Protein AF-Q74JR6-F1 (afdb_monomer_lite)

pLDDT: mean 76.27, std 13.6, range [39.03, 93.06]

InterPro domains:
  IPR004291 Transposase IS66, central domain [PF03050] (6-62)
  IPR052344 Transposase-related protein [PTHR33678] (6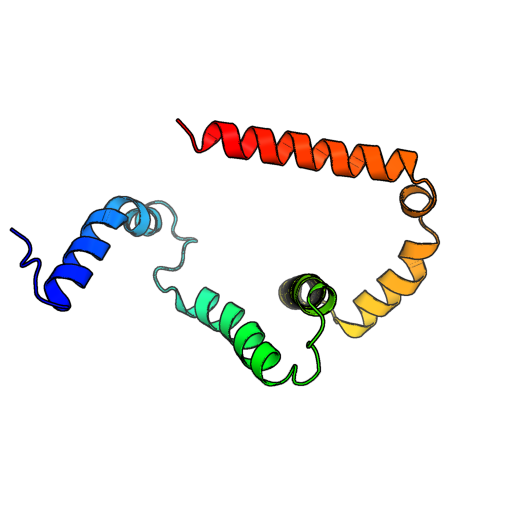-94)

Radius of gyration: 21.05 Å; chains: 1; bounding box: 45×36×56 Å

Sequence (124 aa):
MILSGFKLGKAIAYALNHEKTFKNVLLDGKLVFSNNQAERAIKTLLLERKNWLFSQIFEGAQTSPIILSLIETIQRNNLDPEKYIEYLLDKLPNEEILTDKERMSAYYHGQKKFMNHVKQKRSK

Organism: Lactobacillus johnsonii (strain CNCM I-12250 / La1 / NCC 533) (NCBI:txid257314)

Secondary structure (DSSP, 8-state):
---TTSHHHHHHHHHHHTHHHHHGGGT-TTS-S-THHHHHHHHHHHHHHHH-TT--SHHHHHHHHHHHHHHHHHHHTT--HHHHHHHHHHHGGG-HHHH-HHHHHHHHHHHHHHHHHHHHHT--

Foldseek 3Di:
DQPPPDPVSVVVVVCVVCVVVLCVCVVDVVDDSDCVVVCVLVVVVVVVVVVPPPCPDPVSVVVVVVLSVVQVVCVVVVHDSVVVVVVCVVVVVVDPCNVDPVSVVVVVVVVVVVVVVVVVVVVD

Structure (mmCIF, N/CA/C/O backbone):
data_AF-Q74JR6-F1
#
_entry.id   AF-Q74JR6-F1
#
loop_
_atom_site.group_PDB
_atom_site.id
_atom_site.type_symbol
_atom_site.label_atom_id
_atom_site.label_alt_id
_atom_site.label_comp_id
_atom_site.label_asym_id
_atom_site.label_entity_id
_atom_site.label_seq_id
_atom_site.pdbx_PDB_ins_code
_atom_site.Cartn_x
_atom_site.Cartn_y
_atom_site.Cartn_z
_atom_site.occupancy
_atom_site.B_iso_or_equiv
_atom_site.auth_seq_id
_atom_site.auth_comp_id
_atom_site.auth_asym_id
_atom_site.auth_atom_id
_atom_site.pdbx_PDB_model_num
ATOM 1 N N . MET A 1 1 ? -21.175 12.268 27.136 1.00 51.69 1 MET A N 1
ATOM 2 C CA . MET A 1 1 ? -20.110 12.163 28.155 1.00 51.69 1 MET A CA 1
ATOM 3 C C . MET A 1 1 ? -19.306 10.905 27.866 1.00 51.69 1 MET A C 1
ATOM 5 O O . MET A 1 1 ? -19.816 9.814 28.067 1.00 51.69 1 MET A O 1
ATOM 9 N N . ILE A 1 2 ? -18.110 11.037 27.294 1.00 60.19 2 ILE A N 1
ATOM 10 C CA . ILE A 1 2 ? -17.218 9.894 27.053 1.00 60.19 2 ILE A CA 1
ATOM 11 C C . ILE A 1 2 ? -16.222 9.873 28.211 1.00 60.19 2 ILE A C 1
ATOM 13 O O . ILE A 1 2 ? -15.598 10.897 28.484 1.00 60.19 2 ILE A O 1
ATOM 17 N N . LEU A 1 3 ? -16.095 8.749 28.922 1.00 70.88 3 LEU A N 1
ATOM 18 C CA . LEU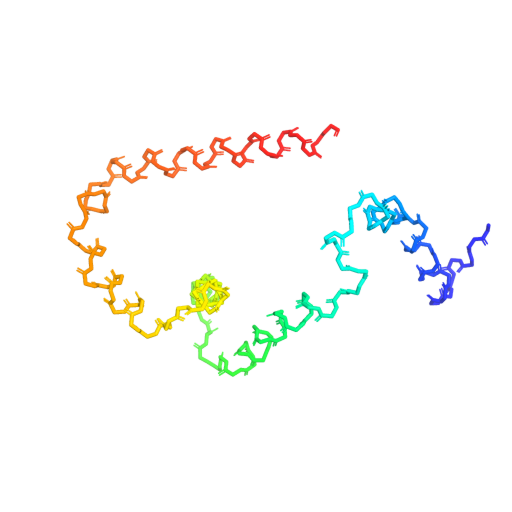 A 1 3 ? -15.136 8.629 30.024 1.00 70.88 3 LEU A CA 1
ATOM 19 C C . LEU A 1 3 ? -13.697 8.731 29.485 1.00 70.88 3 LEU A C 1
ATOM 21 O O . LEU A 1 3 ? -13.124 7.752 29.011 1.00 70.88 3 LEU A O 1
ATOM 25 N N . SER A 1 4 ? -13.121 9.931 29.587 1.00 65.50 4 SER A N 1
ATOM 26 C CA . SER A 1 4 ? -11.810 10.333 29.046 1.00 65.50 4 SER A CA 1
ATOM 27 C C . SER A 1 4 ? -10.620 9.484 29.546 1.00 65.50 4 SER A C 1
ATOM 29 O O . SER A 1 4 ? -9.583 9.402 28.888 1.00 65.50 4 SER A O 1
ATOM 31 N N . GLY A 1 5 ? -10.772 8.780 30.674 1.00 74.50 5 GLY A N 1
ATOM 32 C CA . GLY A 1 5 ? -9.705 7.973 31.282 1.00 74.50 5 GLY A CA 1
ATOM 33 C C . GLY A 1 5 ? -9.586 6.524 30.788 1.00 74.50 5 GLY A C 1
ATOM 34 O O . GLY A 1 5 ? -8.524 5.923 30.931 1.00 74.50 5 GLY A O 1
ATOM 35 N N . PHE A 1 6 ? -10.631 5.942 30.191 1.00 84.25 6 PHE A N 1
ATOM 36 C CA . PHE A 1 6 ? -10.660 4.505 29.880 1.00 84.25 6 PHE A CA 1
ATOM 37 C C . PHE A 1 6 ? -10.361 4.217 28.402 1.00 84.25 6 PHE A C 1
ATOM 39 O O . PHE A 1 6 ? -10.784 4.956 27.512 1.00 84.25 6 PHE A O 1
ATOM 46 N N . LYS A 1 7 ? -9.676 3.093 28.119 1.00 89.38 7 LYS A N 1
ATOM 47 C CA . LYS A 1 7 ? -9.388 2.630 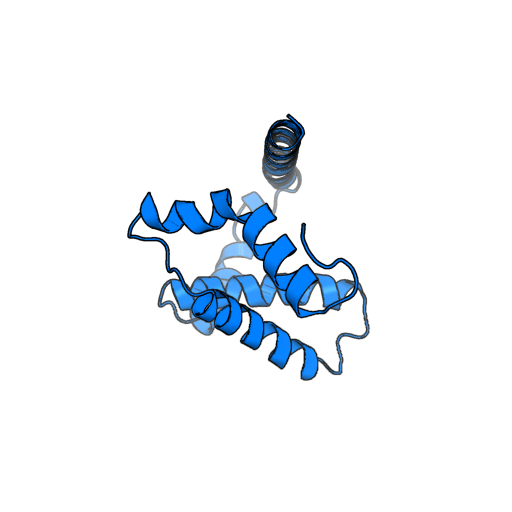26.740 1.00 89.38 7 LYS A CA 1
ATOM 48 C C . LYS A 1 7 ? -10.662 2.531 25.890 1.00 89.38 7 LYS A C 1
ATOM 50 O O . LYS A 1 7 ? -10.653 2.924 24.728 1.00 89.38 7 LYS A O 1
ATOM 55 N N . LEU A 1 8 ? -11.762 2.080 26.498 1.00 90.00 8 LEU A N 1
ATOM 56 C CA . LEU A 1 8 ? -13.077 2.018 25.862 1.00 90.00 8 LEU A CA 1
ATOM 57 C C . LEU A 1 8 ? -13.602 3.411 25.485 1.00 90.00 8 LEU A C 1
ATOM 59 O O . LEU A 1 8 ? -14.077 3.606 24.373 1.00 90.00 8 LEU A O 1
ATOM 63 N N . GLY A 1 9 ? -13.453 4.397 26.375 1.00 90.25 9 GLY A N 1
ATOM 64 C CA . GLY A 1 9 ? -13.832 5.781 26.091 1.00 90.25 9 GLY A CA 1
ATOM 65 C C . GLY A 1 9 ? -13.062 6.349 24.898 1.00 90.25 9 GLY A C 1
ATOM 66 O O . GLY A 1 9 ? -13.663 6.935 24.003 1.00 90.25 9 GLY A O 1
ATOM 67 N N . LYS A 1 10 ? -11.751 6.092 24.814 1.00 89.81 10 LYS A N 1
ATOM 68 C CA . LYS A 1 10 ? -10.942 6.490 23.648 1.00 89.81 10 LYS A CA 1
ATOM 69 C C . LYS A 1 10 ? -11.410 5.827 22.350 1.00 89.81 10 LYS A C 1
ATOM 71 O O . LYS A 1 10 ? -11.499 6.511 21.335 1.00 89.81 10 LYS A O 1
ATOM 76 N N . ALA A 1 11 ? -11.739 4.535 22.379 1.00 89.69 11 ALA A N 1
ATOM 77 C CA . ALA A 1 11 ? -12.251 3.823 21.207 1.00 89.69 11 ALA A CA 1
ATOM 78 C C . ALA A 1 11 ? -13.609 4.379 20.737 1.00 89.69 11 ALA A C 1
ATOM 80 O O . ALA A 1 11 ? -13.800 4.615 19.546 1.00 89.69 11 ALA A O 1
ATOM 81 N N . ILE A 1 12 ? -14.521 4.663 21.674 1.00 90.69 12 ILE A N 1
ATOM 82 C CA . ILE A 1 12 ? -15.826 5.270 21.375 1.00 90.69 12 ILE A CA 1
ATOM 83 C C . ILE A 1 12 ? -15.649 6.682 20.802 1.00 90.69 12 ILE A C 1
ATOM 85 O O . ILE A 1 12 ? -16.248 7.006 19.780 1.00 90.69 12 ILE A O 1
ATOM 89 N N . ALA A 1 13 ? -14.792 7.511 21.407 1.00 91.69 13 ALA A N 1
ATOM 90 C CA . ALA A 1 13 ? -14.486 8.845 20.890 1.00 91.69 13 ALA A CA 1
ATOM 91 C C . ALA A 1 13 ? -13.896 8.790 19.475 1.00 91.69 13 ALA A C 1
ATOM 93 O O . ALA A 1 13 ? -14.294 9.567 18.611 1.00 91.69 13 ALA A O 1
ATOM 94 N N . TYR A 1 14 ? -12.983 7.851 19.217 1.00 90.19 14 TYR A N 1
ATOM 95 C CA . TYR A 1 14 ? -12.414 7.640 17.890 1.00 90.19 14 TYR A CA 1
ATOM 96 C C . TYR A 1 14 ? -13.491 7.290 16.854 1.00 90.19 14 TYR A C 1
ATOM 98 O O . TYR A 1 14 ? -13.535 7.920 15.795 1.00 90.19 14 TYR A O 1
ATOM 106 N N . ALA A 1 15 ? -14.379 6.342 17.178 1.00 90.00 15 ALA A N 1
ATOM 107 C CA . ALA A 1 15 ? -15.463 5.920 16.296 1.00 90.00 15 ALA A CA 1
ATOM 108 C C . ALA A 1 15 ? -16.433 7.068 15.977 1.00 90.00 15 ALA A C 1
ATOM 110 O O . ALA A 1 15 ? -16.767 7.278 14.813 1.00 90.00 15 ALA A O 1
ATOM 111 N N . LEU A 1 16 ? -16.822 7.850 16.990 1.00 91.62 16 LEU A N 1
ATOM 112 C CA . LEU A 1 16 ? -17.705 9.009 16.822 1.00 91.62 16 LEU A CA 1
ATOM 113 C C . LEU A 1 16 ? -17.057 10.107 15.968 1.00 91.62 16 LEU A C 1
ATOM 115 O O . LEU A 1 16 ? -17.693 10.647 15.068 1.00 91.62 16 LEU A O 1
ATOM 119 N N . ASN A 1 17 ? -15.769 10.390 16.178 1.00 93.06 17 ASN A N 1
ATOM 120 C CA . ASN A 1 17 ? -15.047 11.394 15.390 1.00 93.06 17 ASN A CA 1
ATOM 121 C C . ASN A 1 17 ? -14.938 11.025 13.899 1.00 93.06 17 ASN A C 1
ATOM 123 O O . ASN A 1 17 ? -14.838 11.913 13.055 1.00 93.06 17 ASN A O 1
ATOM 127 N N . HIS A 1 18 ? -14.964 9.731 13.568 1.00 89.69 18 HIS A N 1
ATOM 128 C CA . HIS A 1 18 ? -14.836 9.222 12.196 1.00 89.69 18 HIS A CA 1
ATOM 129 C C . HIS A 1 18 ? -16.165 8.721 11.614 1.00 89.69 18 HIS A C 1
ATOM 131 O O . HIS A 1 18 ? -16.179 8.148 10.525 1.00 89.69 18 HIS A O 1
ATOM 137 N N . GLU A 1 19 ? -17.289 8.967 12.293 1.00 89.94 19 GLU A N 1
ATOM 138 C CA . GLU A 1 19 ? -18.615 8.475 11.905 1.00 89.94 19 GLU A CA 1
ATOM 139 C C . GLU A 1 19 ? -18.963 8.821 10.450 1.00 89.94 19 GLU A C 1
ATOM 141 O O . GLU A 1 19 ? -19.416 7.960 9.697 1.00 89.94 19 GLU A O 1
ATOM 146 N N . LYS A 1 20 ? -18.701 10.066 10.027 1.00 89.25 20 LYS A N 1
ATOM 147 C CA . LYS A 1 20 ? -18.941 10.511 8.644 1.00 89.25 20 LYS A CA 1
ATOM 148 C C . LYS A 1 20 ? -18.172 9.660 7.631 1.00 89.25 20 LYS A C 1
ATOM 150 O O . LYS A 1 20 ? -18.736 9.266 6.619 1.00 89.25 20 LYS A O 1
ATOM 155 N N . THR A 1 21 ? -16.915 9.339 7.925 1.00 85.81 21 THR A N 1
ATOM 156 C CA . THR A 1 21 ? -16.066 8.515 7.058 1.00 85.81 21 THR A CA 1
ATOM 157 C C . THR A 1 21 ? -16.572 7.079 6.988 1.00 85.81 21 THR A C 1
ATOM 159 O O . THR A 1 21 ? -16.656 6.520 5.899 1.00 85.81 21 THR A O 1
ATOM 162 N N . PHE A 1 22 ? -16.959 6.487 8.122 1.00 86.12 22 PHE A N 1
ATOM 163 C CA . PHE A 1 22 ? -17.491 5.120 8.147 1.00 86.12 22 PHE A CA 1
ATOM 164 C C . PHE A 1 22 ? -18.833 4.997 7.418 1.00 86.12 22 PHE A C 1
ATOM 166 O O . PHE A 1 22 ? -19.082 3.991 6.756 1.00 86.12 22 PHE A O 1
ATOM 173 N N . LYS A 1 23 ? -19.671 6.041 7.457 1.00 89.19 23 LYS A N 1
ATOM 174 C CA . LYS A 1 23 ? -20.936 6.088 6.710 1.00 89.19 23 LYS A CA 1
ATOM 175 C C . LYS A 1 23 ? -20.758 6.144 5.192 1.00 89.19 23 LYS A C 1
ATOM 177 O O . LYS A 1 23 ? -21.702 5.804 4.489 1.00 89.19 23 LYS A O 1
ATOM 182 N N . ASN A 1 24 ? -19.578 6.491 4.669 1.00 88.69 24 ASN A N 1
ATOM 183 C CA . ASN A 1 24 ? -19.341 6.507 3.219 1.00 88.69 24 ASN A CA 1
ATOM 184 C C . ASN A 1 24 ? -19.531 5.129 2.571 1.00 88.69 24 ASN A C 1
ATOM 186 O O . ASN A 1 24 ? -19.935 5.055 1.416 1.00 88.69 24 ASN A O 1
ATOM 190 N N . VAL A 1 25 ? -19.315 4.044 3.320 1.00 84.69 25 VAL A N 1
ATOM 191 C CA . VAL A 1 25 ? -19.581 2.671 2.856 1.00 84.69 25 VAL A CA 1
ATOM 192 C C . VAL A 1 25 ? -21.064 2.457 2.525 1.00 84.69 25 VAL A C 1
ATOM 194 O O . VAL A 1 25 ? -21.399 1.654 1.665 1.00 84.69 25 VAL A O 1
ATOM 197 N N . LEU A 1 26 ? -21.967 3.205 3.166 1.00 89.06 26 LEU A N 1
ATOM 198 C CA . LEU A 1 26 ? -23.402 3.159 2.873 1.00 89.06 26 LEU A CA 1
ATOM 199 C C . LEU A 1 26 ? -23.769 3.940 1.602 1.00 89.06 26 LEU A C 1
ATOM 201 O O . LEU A 1 26 ? -24.858 3.752 1.071 1.00 89.06 26 LEU A O 1
ATOM 205 N N . LEU A 1 27 ? -22.885 4.829 1.137 1.00 90.94 27 LEU A N 1
ATOM 206 C CA . LEU A 1 27 ? -23.089 5.636 -0.068 1.00 90.94 27 LEU A CA 1
ATOM 207 C C . LEU A 1 27 ? -22.593 4.919 -1.331 1.00 90.94 27 LEU A C 1
ATOM 209 O O . LEU A 1 27 ? -23.142 5.145 -2.406 1.00 90.94 27 LEU A O 1
ATOM 213 N N . ASP A 1 28 ? -21.572 4.067 -1.209 1.00 86.69 28 ASP A N 1
ATOM 214 C CA . ASP A 1 28 ? -20.991 3.313 -2.323 1.00 86.69 28 ASP A CA 1
ATOM 215 C C . ASP A 1 28 ? -20.744 1.850 -1.929 1.00 86.69 28 ASP A C 1
ATOM 217 O O . ASP A 1 28 ? -19.840 1.539 -1.152 1.00 86.69 28 ASP A O 1
ATOM 221 N N . GLY A 1 29 ? -21.521 0.940 -2.525 1.00 84.75 29 GLY A N 1
ATOM 222 C CA . GLY A 1 29 ? -21.419 -0.504 -2.294 1.00 84.75 29 GLY A CA 1
ATOM 223 C C . GLY A 1 29 ? -20.121 -1.146 -2.795 1.00 84.75 29 GLY A C 1
ATOM 224 O O . GLY A 1 29 ? -19.884 -2.321 -2.525 1.00 84.75 29 GLY A O 1
ATOM 225 N N . LYS A 1 30 ? -19.265 -0.406 -3.512 1.00 85.56 30 LYS A N 1
ATOM 226 C CA . LYS A 1 30 ? -17.916 -0.864 -3.880 1.00 85.56 30 LYS A CA 1
ATOM 227 C C . LYS A 1 30 ? -16.927 -0.769 -2.719 1.00 85.56 30 LYS A C 1
ATOM 229 O O . LYS A 1 30 ? -15.870 -1.399 -2.771 1.00 85.56 30 LYS A O 1
ATOM 234 N N . LEU A 1 31 ? -17.228 0.028 -1.694 1.00 82.75 31 LEU A N 1
ATOM 235 C CA . LEU A 1 31 ? -16.359 0.182 -0.534 1.00 82.75 31 LEU A CA 1
ATOM 236 C C . LEU A 1 31 ? -16.526 -1.005 0.418 1.00 82.75 31 LEU A C 1
ATOM 238 O O . LEU A 1 31 ? -17.630 -1.381 0.804 1.00 82.75 31 LEU A O 1
ATOM 242 N N . VAL A 1 32 ? -15.404 -1.586 0.833 1.00 83.56 32 VAL A N 1
ATOM 243 C CA . VAL A 1 32 ? -15.385 -2.693 1.793 1.00 83.56 32 VAL A CA 1
ATOM 244 C C . VAL A 1 32 ? -15.442 -2.118 3.209 1.00 83.56 32 VAL A C 1
ATOM 246 O O . VAL A 1 32 ? -14.626 -1.275 3.572 1.00 83.56 32 VAL A O 1
ATOM 249 N N . PHE A 1 33 ? -16.377 -2.598 4.033 1.00 82.50 33 PHE A N 1
ATOM 250 C CA . PHE A 1 33 ? -16.509 -2.165 5.432 1.00 82.50 33 PHE A CA 1
ATOM 251 C C . PHE A 1 33 ? -15.276 -2.516 6.285 1.00 82.50 33 PHE A C 1
ATOM 253 O O . PHE A 1 33 ? -14.905 -1.790 7.204 1.00 82.50 33 PHE A O 1
ATOM 260 N N . SER A 1 34 ? -14.631 -3.647 5.985 1.00 83.75 34 SER A N 1
ATOM 261 C CA . SER A 1 34 ? -13.453 -4.122 6.709 1.00 83.75 34 SER A CA 1
ATOM 262 C C . SER A 1 34 ? -12.155 -3.548 6.144 1.00 83.75 34 SER A C 1
ATOM 264 O O . SER A 1 34 ? -11.917 -3.622 4.938 1.00 83.75 34 SER A O 1
ATOM 266 N N . ASN A 1 35 ? -11.241 -3.155 7.028 1.00 85.69 35 ASN A N 1
ATOM 267 C CA . ASN A 1 35 ? -9.877 -2.769 6.659 1.00 85.69 35 ASN A CA 1
ATOM 268 C C . ASN A 1 35 ? -8.955 -3.968 6.338 1.00 85.69 35 ASN A C 1
ATOM 270 O O . ASN A 1 35 ? -7.794 -3.785 5.985 1.00 85.69 35 ASN A O 1
ATOM 274 N N . ASN A 1 36 ? -9.455 -5.207 6.425 1.00 87.94 36 ASN A N 1
ATOM 275 C CA . ASN A 1 36 ? -8.652 -6.427 6.278 1.00 87.94 36 ASN A CA 1
ATOM 276 C C . ASN A 1 36 ? -7.827 -6.467 4.985 1.00 87.94 36 ASN A C 1
ATOM 278 O O . ASN A 1 36 ? -6.699 -6.954 4.991 1.00 87.94 36 ASN A O 1
ATOM 282 N N . GLN A 1 37 ? -8.375 -5.978 3.870 1.00 83.75 37 GLN A N 1
ATOM 283 C CA . GLN A 1 37 ? -7.662 -5.960 2.592 1.00 83.75 37 GLN A CA 1
ATOM 284 C C . GLN A 1 37 ? -6.480 -4.981 2.617 1.00 83.75 37 GLN A C 1
ATOM 286 O O . GLN A 1 37 ? -5.385 -5.330 2.178 1.00 83.75 37 GLN A O 1
ATOM 291 N N . ALA A 1 38 ? -6.678 -3.790 3.184 1.00 84.31 38 ALA A N 1
ATOM 292 C CA . ALA A 1 38 ? -5.620 -2.796 3.338 1.00 84.31 38 ALA A CA 1
ATOM 293 C C . ALA A 1 38 ? -4.554 -3.257 4.345 1.00 84.31 38 ALA A C 1
ATOM 295 O O . ALA A 1 38 ? -3.361 -3.123 4.083 1.00 84.31 38 ALA A O 1
ATOM 296 N N . GLU A 1 39 ? -4.958 -3.875 5.457 1.00 86.00 39 GLU A N 1
ATOM 297 C CA . GLU A 1 39 ? -4.025 -4.445 6.434 1.00 86.00 39 GLU A CA 1
ATOM 298 C C . GLU A 1 39 ? -3.188 -5.572 5.838 1.00 86.00 39 GLU A C 1
ATOM 300 O O . GLU A 1 39 ? -1.979 -5.597 6.048 1.00 86.00 39 GLU A O 1
ATOM 305 N N . ARG A 1 40 ? -3.797 -6.478 5.059 1.00 84.81 40 ARG A N 1
ATOM 306 C CA . ARG A 1 40 ? -3.065 -7.538 4.350 1.00 84.81 40 ARG A CA 1
ATOM 307 C C . ARG A 1 40 ? -2.040 -6.959 3.378 1.00 84.81 40 ARG A C 1
ATOM 309 O O . ARG A 1 40 ? -0.906 -7.421 3.395 1.00 84.81 40 ARG A O 1
ATOM 316 N N . ALA A 1 41 ? -2.405 -5.928 2.616 1.00 80.94 41 ALA A N 1
ATOM 317 C CA . ALA A 1 41 ? -1.482 -5.260 1.698 1.00 80.94 41 ALA A CA 1
ATOM 318 C C . ALA A 1 41 ? -0.290 -4.614 2.430 1.00 80.94 41 ALA A C 1
ATOM 320 O O . ALA A 1 41 ? 0.851 -4.733 2.001 1.00 80.94 41 ALA A O 1
ATOM 321 N N . ILE A 1 42 ? -0.527 -3.963 3.574 1.00 80.44 42 ILE A N 1
ATOM 322 C CA . ILE A 1 42 ? 0.552 -3.345 4.364 1.00 80.44 42 ILE A CA 1
ATOM 323 C C . ILE A 1 42 ? 1.389 -4.405 5.095 1.00 80.44 42 ILE A C 1
ATOM 325 O O . ILE A 1 42 ? 2.580 -4.202 5.338 1.00 80.44 42 ILE A O 1
ATOM 329 N N . LYS A 1 43 ? 0.795 -5.547 5.452 1.00 82.88 43 LYS A N 1
ATOM 330 C CA . LYS A 1 43 ? 1.474 -6.613 6.193 1.00 82.88 43 LYS A CA 1
ATOM 331 C C . LYS A 1 43 ? 2.654 -7.192 5.417 1.00 82.88 43 LYS A C 1
ATOM 333 O O . LYS A 1 43 ? 3.679 -7.439 6.045 1.00 82.88 43 LYS A O 1
ATOM 338 N N . THR A 1 44 ? 2.542 -7.357 4.099 1.00 75.12 44 THR A N 1
ATOM 339 C CA . THR A 1 44 ? 3.658 -7.789 3.240 1.00 75.12 44 THR A CA 1
ATOM 340 C C . THR A 1 44 ? 4.854 -6.850 3.400 1.00 75.12 44 THR A C 1
ATOM 342 O O . THR A 1 44 ? 5.934 -7.295 3.779 1.00 75.12 44 THR A O 1
ATOM 345 N N . LEU A 1 45 ? 4.623 -5.535 3.301 1.00 73.81 45 LEU A N 1
ATOM 346 C CA . LEU A 1 45 ? 5.661 -4.516 3.503 1.00 73.81 45 LEU A CA 1
ATOM 347 C C . LEU A 1 45 ? 6.289 -4.595 4.903 1.00 73.81 45 LEU A C 1
ATOM 349 O O . LEU A 1 45 ? 7.497 -4.447 5.067 1.00 73.81 45 LEU A O 1
ATOM 353 N N . LEU A 1 46 ? 5.477 -4.807 5.945 1.00 76.19 46 LEU A N 1
ATOM 354 C CA . LEU A 1 46 ? 5.970 -4.913 7.324 1.00 76.19 46 LEU A CA 1
ATOM 355 C C . LEU A 1 46 ? 6.811 -6.176 7.555 1.00 76.19 46 LEU A C 1
ATOM 357 O O . LEU A 1 46 ? 7.761 -6.132 8.338 1.00 76.19 46 LEU A O 1
ATOM 361 N N . LEU A 1 47 ? 6.465 -7.288 6.903 1.00 78.56 47 LEU A N 1
ATOM 362 C CA . LEU A 1 47 ? 7.243 -8.525 6.946 1.00 78.56 47 LEU A CA 1
ATOM 363 C C . LEU A 1 47 ? 8.572 -8.358 6.206 1.00 78.56 47 LEU A C 1
ATOM 365 O O . LEU A 1 47 ? 9.617 -8.707 6.746 1.00 78.56 47 LEU A O 1
ATOM 369 N N . GLU A 1 48 ? 8.557 -7.745 5.027 1.00 70.56 48 GLU A N 1
ATOM 370 C CA . GLU A 1 48 ? 9.769 -7.488 4.248 1.00 70.56 48 GLU A CA 1
ATOM 371 C C . GLU A 1 48 ? 10.712 -6.511 4.952 1.00 70.56 48 GLU A C 1
ATOM 373 O O . GLU A 1 48 ? 11.909 -6.773 5.033 1.00 70.56 48 GLU A O 1
ATOM 378 N N . ARG A 1 49 ? 10.186 -5.458 5.597 1.00 69.06 49 ARG A N 1
ATOM 379 C CA . ARG A 1 49 ? 10.991 -4.548 6.433 1.00 69.06 49 ARG A CA 1
ATOM 380 C C . ARG A 1 49 ? 11.712 -5.256 7.578 1.00 69.06 49 ARG A C 1
ATOM 382 O O . ARG A 1 49 ? 12.788 -4.808 7.960 1.00 69.06 49 ARG A O 1
ATOM 389 N N . LYS A 1 50 ? 11.149 -6.336 8.136 1.00 67.56 50 LYS A N 1
ATOM 390 C CA . LYS A 1 50 ? 11.851 -7.162 9.135 1.00 67.56 50 LYS A CA 1
ATOM 391 C C . LYS A 1 50 ? 12.982 -7.992 8.519 1.00 67.56 50 LYS A C 1
ATOM 393 O O . LYS A 1 50 ? 13.954 -8.266 9.215 1.00 67.56 50 LYS A O 1
ATOM 398 N N . ASN A 1 51 ? 12.876 -8.353 7.240 1.00 66.56 51 ASN A N 1
ATOM 399 C CA . ASN A 1 51 ? 13.886 -9.122 6.509 1.00 66.56 51 ASN A CA 1
ATOM 400 C C . ASN A 1 51 ? 14.968 -8.245 5.855 1.00 66.56 51 ASN A C 1
ATOM 402 O O . ASN A 1 51 ? 16.014 -8.754 5.454 1.00 66.56 51 ASN A O 1
ATOM 406 N N . TRP A 1 52 ? 14.765 -6.931 5.771 1.00 70.06 52 TRP A N 1
ATOM 407 C CA . TRP A 1 52 ? 15.742 -5.968 5.258 1.00 70.06 52 TRP A CA 1
ATOM 408 C C . TRP A 1 52 ? 16.821 -5.623 6.288 1.00 70.06 52 TRP A C 1
ATOM 410 O O . TRP A 1 52 ? 17.003 -4.473 6.685 1.00 70.06 52 TRP A O 1
ATOM 420 N N . LEU A 1 53 ? 17.575 -6.639 6.703 1.00 64.81 53 LEU A N 1
ATOM 421 C CA . LEU A 1 53 ? 18.663 -6.524 7.678 1.00 64.81 53 LEU A CA 1
ATOM 422 C C . LEU A 1 53 ? 19.803 -5.594 7.209 1.00 64.81 53 LEU A C 1
ATOM 424 O O . LEU A 1 53 ? 20.578 -5.113 8.032 1.00 64.81 53 LEU A O 1
ATOM 428 N N . PHE A 1 54 ? 19.879 -5.301 5.904 1.00 60.72 54 PHE A N 1
ATOM 429 C CA . PHE A 1 54 ? 20.956 -4.524 5.276 1.00 60.72 54 PHE A CA 1
ATOM 430 C C . PHE A 1 54 ? 20.539 -3.129 4.785 1.00 60.72 54 PHE A C 1
ATOM 432 O O . PHE A 1 54 ? 21.369 -2.391 4.257 1.00 60.72 54 PHE A O 1
ATOM 439 N N . SER A 1 55 ? 19.285 -2.707 4.987 1.00 61.56 55 SER A N 1
ATOM 440 C CA . SER A 1 55 ? 18.846 -1.334 4.685 1.00 61.56 55 SER A CA 1
ATOM 441 C C . SER A 1 55 ? 19.288 -0.361 5.789 1.00 61.56 55 SER A C 1
ATOM 443 O O . SER A 1 55 ? 18.469 0.266 6.451 1.00 61.56 55 SER A O 1
ATOM 445 N N . GLN A 1 56 ? 20.598 -0.264 6.022 1.00 61.19 56 GLN A N 1
ATOM 446 C CA . GLN A 1 56 ? 21.198 0.607 7.043 1.00 61.19 56 GLN A CA 1
ATOM 447 C C . GLN A 1 56 ? 21.378 2.055 6.557 1.00 61.19 56 GLN A C 1
ATOM 449 O O . GLN A 1 56 ? 21.596 2.959 7.360 1.00 61.19 56 GLN A O 1
ATOM 454 N N . ILE A 1 57 ? 21.255 2.292 5.248 1.00 74.31 57 ILE A N 1
ATOM 455 C CA . ILE A 1 57 ? 21.434 3.607 4.625 1.00 74.31 57 ILE A CA 1
ATOM 456 C C . ILE A 1 57 ? 20.062 4.261 4.407 1.00 74.31 57 ILE A C 1
ATOM 458 O O . ILE A 1 57 ? 19.143 3.636 3.873 1.00 74.31 57 ILE A O 1
ATOM 462 N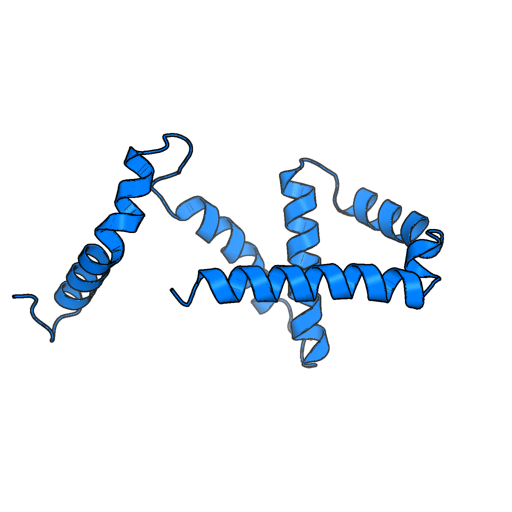 N . PHE A 1 58 ? 19.931 5.536 4.793 1.00 72.38 58 PHE A N 1
ATOM 463 C CA . PHE A 1 58 ? 18.687 6.317 4.702 1.00 72.38 58 PHE A CA 1
ATOM 464 C C . PHE A 1 58 ? 18.106 6.367 3.281 1.00 72.38 58 PHE A C 1
ATOM 466 O O . PHE A 1 58 ? 16.890 6.316 3.105 1.00 72.38 58 PHE A O 1
ATOM 473 N N . GLU A 1 59 ? 18.963 6.419 2.262 1.00 70.88 59 GLU A N 1
ATOM 474 C CA . GLU A 1 59 ? 18.524 6.379 0.864 1.00 70.88 59 GLU A CA 1
ATOM 475 C C . GLU A 1 59 ? 17.888 5.037 0.492 1.00 70.88 59 GLU A C 1
ATOM 477 O O . GLU A 1 59 ? 16.814 5.022 -0.103 1.00 70.88 59 GLU A O 1
ATOM 482 N N . GLY A 1 60 ? 18.467 3.916 0.934 1.00 67.12 60 GLY A N 1
ATOM 483 C CA . GLY A 1 60 ? 17.879 2.587 0.745 1.00 67.12 60 GLY A CA 1
ATOM 484 C C . GLY A 1 60 ? 16.512 2.459 1.420 1.00 67.12 60 GLY A C 1
ATOM 485 O O . GLY A 1 60 ? 15.574 1.916 0.850 1.00 67.12 60 GLY A O 1
ATOM 486 N N . ALA A 1 61 ? 16.346 3.040 2.609 1.00 70.56 61 ALA A N 1
ATOM 487 C CA . ALA A 1 61 ? 15.051 3.058 3.288 1.00 70.56 61 ALA A CA 1
ATOM 488 C C . ALA A 1 61 ? 13.973 3.872 2.538 1.00 70.56 61 ALA A C 1
ATOM 490 O O . ALA A 1 61 ? 12.784 3.600 2.713 1.00 70.56 61 ALA A O 1
ATOM 491 N N . GLN A 1 62 ? 14.366 4.852 1.715 1.00 73.88 62 GLN A N 1
ATOM 492 C CA . GLN A 1 62 ? 13.446 5.637 0.885 1.00 73.88 62 GLN A CA 1
ATOM 493 C C . GLN A 1 62 ? 13.117 4.963 -0.450 1.00 73.88 62 GLN A C 1
ATOM 495 O O . GLN A 1 62 ? 11.983 5.066 -0.916 1.00 73.88 62 GLN A O 1
ATOM 500 N N . THR A 1 63 ? 14.076 4.273 -1.067 1.00 76.75 63 THR A N 1
ATOM 501 C CA . THR A 1 63 ? 13.887 3.637 -2.378 1.00 76.75 63 THR A CA 1
ATOM 502 C C . THR A 1 63 ? 13.140 2.314 -2.283 1.00 76.75 63 THR A C 1
ATOM 504 O O . THR A 1 63 ? 12.287 2.033 -3.125 1.00 76.75 63 THR A O 1
ATOM 507 N N . SER A 1 64 ? 13.373 1.518 -1.240 1.00 75.62 64 SER A N 1
ATOM 508 C CA . SER A 1 64 ? 12.764 0.192 -1.144 1.00 75.62 64 SER A CA 1
ATOM 509 C C . SER A 1 64 ? 11.220 0.201 -1.105 1.00 75.62 64 SER A C 1
ATOM 511 O O . SER A 1 64 ? 10.617 -0.608 -1.810 1.00 75.62 64 SER A O 1
ATOM 513 N N . PRO A 1 65 ? 10.525 1.120 -0.395 1.00 77.69 65 PRO A N 1
ATOM 514 C CA . PRO A 1 65 ? 9.063 1.228 -0.471 1.00 77.69 65 PRO A CA 1
ATOM 515 C C . PRO A 1 65 ? 8.527 1.539 -1.875 1.00 77.69 65 PRO A C 1
ATOM 517 O O . PRO A 1 65 ? 7.423 1.114 -2.212 1.00 77.69 65 PRO A O 1
ATOM 520 N N . ILE A 1 66 ? 9.289 2.270 -2.697 1.00 83.31 66 ILE A N 1
ATOM 521 C CA . ILE A 1 66 ? 8.903 2.603 -4.076 1.00 83.31 66 ILE A CA 1
ATOM 522 C C . ILE A 1 66 ? 8.909 1.333 -4.930 1.00 83.31 66 ILE A C 1
ATOM 524 O O . ILE A 1 66 ? 7.940 1.064 -5.638 1.00 83.31 66 ILE A O 1
ATOM 528 N N . ILE A 1 67 ? 9.968 0.528 -4.812 1.00 83.06 67 ILE A N 1
ATOM 529 C CA . ILE A 1 67 ? 10.110 -0.741 -5.536 1.00 83.06 67 ILE A CA 1
ATOM 530 C C . ILE A 1 67 ? 9.002 -1.716 -5.124 1.00 83.06 67 ILE A C 1
ATOM 532 O O . ILE A 1 67 ? 8.335 -2.289 -5.982 1.00 83.06 67 ILE A O 1
ATOM 536 N N . LEU A 1 68 ? 8.734 -1.848 -3.823 1.00 81.81 68 LEU A N 1
ATOM 537 C CA . LEU A 1 68 ? 7.651 -2.706 -3.341 1.00 81.81 68 LEU A CA 1
ATOM 538 C C . LEU A 1 68 ? 6.273 -2.241 -3.814 1.00 81.81 68 LEU A C 1
ATOM 540 O O . LEU A 1 68 ? 5.461 -3.055 -4.244 1.00 81.81 68 LEU A O 1
ATOM 544 N N . SER A 1 69 ? 6.010 -0.931 -3.786 1.00 84.62 69 SER A N 1
ATOM 545 C CA . SER A 1 69 ? 4.759 -0.375 -4.309 1.00 84.62 69 SER A CA 1
ATOM 546 C C . SER A 1 69 ? 4.588 -0.667 -5.801 1.00 84.62 69 SER A C 1
ATOM 548 O O . SER A 1 69 ? 3.460 -0.884 -6.250 1.00 84.62 69 SER A O 1
ATOM 550 N N . LEU A 1 70 ? 5.678 -0.657 -6.573 1.00 87.06 70 LEU A N 1
ATOM 551 C CA . LEU A 1 70 ? 5.658 -1.009 -7.989 1.00 87.06 70 LEU A CA 1
ATOM 552 C C . LEU A 1 70 ? 5.309 -2.491 -8.175 1.00 87.06 70 LEU A C 1
ATOM 554 O O . LEU A 1 70 ? 4.371 -2.794 -8.907 1.00 87.06 70 LEU A O 1
ATOM 558 N N . ILE A 1 71 ? 5.991 -3.392 -7.463 1.00 86.31 71 ILE A N 1
ATOM 559 C CA . ILE A 1 71 ? 5.741 -4.843 -7.516 1.00 86.31 71 ILE A CA 1
ATOM 560 C C . ILE A 1 71 ? 4.289 -5.167 -7.146 1.00 86.31 71 ILE A C 1
ATOM 562 O O . ILE A 1 71 ? 3.602 -5.857 -7.896 1.00 86.31 71 ILE A O 1
ATOM 566 N N . GLU A 1 72 ? 3.787 -4.609 -6.045 1.00 84.31 72 GLU A N 1
ATOM 567 C CA . GLU A 1 72 ? 2.391 -4.766 -5.613 1.00 84.31 72 GLU A CA 1
ATOM 568 C C . GLU A 1 72 ? 1.400 -4.270 -6.674 1.00 84.31 72 GLU A C 1
ATOM 570 O O . GLU A 1 72 ? 0.363 -4.886 -6.912 1.00 84.31 72 GLU A O 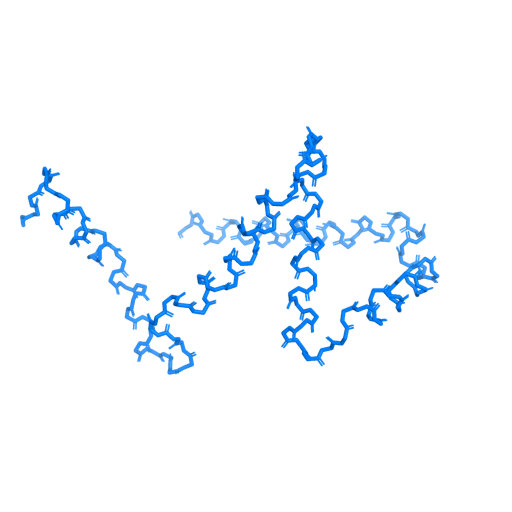1
ATOM 575 N N . THR A 1 73 ? 1.717 -3.169 -7.359 1.00 87.75 73 THR A N 1
ATOM 576 C CA . THR A 1 73 ? 0.872 -2.654 -8.445 1.00 87.75 73 THR A CA 1
ATOM 577 C C . THR A 1 73 ? 0.856 -3.607 -9.640 1.00 87.75 73 THR A C 1
ATOM 579 O O . THR A 1 73 ? -0.204 -3.835 -10.218 1.00 87.75 73 THR A O 1
ATOM 582 N N . ILE A 1 74 ? 1.997 -4.198 -10.000 1.00 88.75 74 ILE A N 1
ATOM 583 C CA . ILE A 1 74 ? 2.095 -5.171 -11.098 1.00 88.75 74 ILE A CA 1
ATOM 584 C C . ILE A 1 74 ? 1.283 -6.430 -10.759 1.00 88.75 74 ILE A C 1
ATOM 586 O O . ILE A 1 74 ? 0.444 -6.857 -11.553 1.00 88.75 74 ILE A O 1
ATOM 590 N N . GLN A 1 75 ? 1.440 -6.955 -9.540 1.00 84.94 75 GLN A N 1
ATOM 591 C CA . GLN A 1 75 ? 0.691 -8.120 -9.060 1.00 84.94 75 GLN A CA 1
ATOM 592 C C . GLN A 1 75 ? -0.823 -7.869 -9.028 1.00 84.94 75 GLN A C 1
ATOM 594 O O . GLN A 1 75 ? -1.599 -8.727 -9.446 1.00 84.94 75 GLN A O 1
ATOM 599 N N . ARG A 1 76 ? -1.263 -6.677 -8.597 1.00 85.31 76 ARG A N 1
ATOM 600 C CA . ARG A 1 76 ? -2.685 -6.278 -8.620 1.00 85.31 76 ARG A CA 1
ATOM 601 C C . ARG A 1 76 ? -3.280 -6.194 -10.022 1.00 85.31 76 ARG A C 1
ATOM 603 O O . ARG A 1 76 ? -4.494 -6.303 -10.150 1.00 85.31 76 ARG A O 1
ATOM 610 N N . ASN A 1 77 ? -2.449 -5.988 -11.040 1.00 88.88 77 ASN A N 1
ATOM 611 C CA . ASN A 1 77 ? -2.857 -6.013 -12.444 1.00 88.88 77 ASN A CA 1
ATOM 612 C C . ASN A 1 77 ? -2.713 -7.409 -13.078 1.00 88.88 77 ASN A C 1
ATOM 614 O O . ASN A 1 77 ? -2.824 -7.530 -14.295 1.00 88.88 77 ASN A O 1
ATOM 618 N N . ASN A 1 78 ? -2.468 -8.457 -12.279 1.00 89.88 78 ASN A N 1
ATOM 619 C CA . ASN A 1 78 ? -2.293 -9.837 -12.741 1.00 89.88 78 ASN A CA 1
ATOM 620 C C . ASN A 1 78 ? -1.138 -10.013 -13.743 1.00 89.88 78 ASN A C 1
ATOM 622 O O . ASN A 1 78 ? -1.172 -10.904 -14.592 1.00 89.88 78 ASN A O 1
ATOM 626 N N . LEU A 1 79 ? -0.113 -9.170 -13.638 1.00 89.19 79 LEU A N 1
ATOM 627 C CA . LEU A 1 79 ? 1.089 -9.239 -14.458 1.00 89.19 79 LEU A CA 1
ATOM 628 C C . LEU A 1 79 ? 2.219 -9.935 -13.694 1.00 89.19 79 LEU A C 1
ATOM 630 O O . LEU A 1 79 ? 2.277 -9.897 -12.464 1.00 89.19 79 LEU A O 1
ATOM 634 N N . ASP A 1 80 ? 3.124 -10.557 -14.442 1.00 89.00 80 ASP A N 1
ATOM 635 C CA . ASP A 1 80 ? 4.335 -11.175 -13.907 1.00 89.00 80 ASP A CA 1
ATOM 636 C C . ASP A 1 80 ? 5.353 -10.080 -13.516 1.00 89.00 80 ASP A C 1
ATOM 638 O O . ASP A 1 80 ? 5.777 -9.315 -14.391 1.00 89.00 80 ASP A O 1
ATOM 642 N N . PRO A 1 81 ? 5.733 -9.956 -12.228 1.00 87.69 81 PRO A N 1
ATOM 643 C CA . PRO A 1 81 ? 6.650 -8.912 -11.776 1.00 87.69 81 PRO A CA 1
ATOM 644 C C . PRO A 1 81 ? 8.042 -8.997 -12.391 1.00 87.69 81 PRO A C 1
ATOM 646 O O . PRO A 1 81 ? 8.629 -7.958 -12.677 1.00 87.69 81 PRO A O 1
ATOM 649 N N . GLU A 1 82 ? 8.561 -10.204 -12.601 1.00 87.69 82 GLU A N 1
ATOM 650 C CA . GLU A 1 82 ? 9.907 -10.423 -13.125 1.00 87.69 82 GLU A CA 1
ATOM 651 C C . GLU A 1 82 ? 9.972 -9.962 -14.580 1.00 87.69 82 GLU A C 1
ATOM 653 O O . GLU A 1 82 ? 10.733 -9.052 -14.909 1.00 87.69 82 GLU A O 1
ATOM 658 N N . LYS A 1 83 ? 9.056 -10.462 -15.417 1.00 90.12 83 LYS A N 1
ATOM 659 C CA . LYS A 1 83 ? 8.976 -10.074 -16.835 1.00 90.12 83 LYS A CA 1
ATOM 660 C C . LYS A 1 83 ? 8.698 -8.589 -17.020 1.00 90.12 83 LYS A C 1
ATOM 662 O O . LYS A 1 83 ? 9.184 -7.974 -17.966 1.00 90.12 83 LYS A O 1
ATOM 667 N N . TYR A 1 84 ? 7.891 -7.999 -16.139 1.00 88.94 84 TYR A N 1
ATOM 668 C CA . TYR A 1 84 ? 7.591 -6.574 -16.212 1.00 88.94 84 TYR A CA 1
ATOM 669 C C . TYR A 1 84 ? 8.805 -5.718 -15.838 1.00 88.94 84 TYR A C 1
ATOM 671 O O . TYR A 1 84 ? 9.059 -4.706 -16.487 1.00 88.94 84 TYR A O 1
ATOM 679 N N . ILE A 1 85 ? 9.574 -6.116 -14.820 1.00 89.19 85 ILE A N 1
ATOM 680 C CA . ILE A 1 85 ? 10.814 -5.422 -14.454 1.00 89.19 85 ILE A CA 1
ATOM 681 C C . ILE A 1 85 ? 11.857 -5.572 -15.565 1.00 89.19 85 ILE A C 1
ATOM 683 O O . ILE A 1 85 ? 12.475 -4.576 -15.925 1.00 89.19 85 ILE A O 1
ATOM 687 N N . GLU A 1 86 ? 12.012 -6.757 -16.158 1.00 89.56 86 GLU A N 1
ATOM 688 C CA . GLU A 1 86 ? 12.885 -6.961 -17.324 1.00 89.56 86 GLU A CA 1
ATOM 689 C C . GLU A 1 86 ? 12.491 -6.054 -18.491 1.00 89.56 86 GLU A C 1
ATOM 691 O O . GLU A 1 86 ? 13.331 -5.342 -19.038 1.00 89.56 86 GLU A O 1
ATOM 696 N N . TYR A 1 87 ? 11.198 -6.010 -18.823 1.00 89.00 87 TYR A N 1
ATOM 697 C CA . TYR A 1 87 ? 10.675 -5.122 -19.856 1.00 89.00 87 TYR A CA 1
ATOM 698 C C . TYR A 1 87 ? 10.969 -3.648 -19.550 1.00 89.00 87 TYR A C 1
ATOM 700 O O . TYR A 1 87 ? 11.402 -2.903 -20.429 1.00 89.00 87 TYR A O 1
ATOM 708 N N . LEU A 1 88 ? 10.759 -3.218 -18.303 1.00 87.06 88 LEU A N 1
ATOM 709 C CA . LEU A 1 88 ? 11.069 -1.858 -17.880 1.00 87.06 88 LEU A CA 1
ATOM 710 C C . LEU A 1 88 ? 12.563 -1.555 -18.013 1.00 87.06 88 LEU A C 1
ATOM 712 O O . LEU A 1 88 ? 12.909 -0.498 -18.526 1.00 87.06 88 LEU A O 1
ATOM 716 N N . LEU A 1 89 ? 13.441 -2.458 -17.579 1.00 86.75 89 LEU A N 1
ATOM 717 C CA . LEU A 1 89 ? 14.889 -2.267 -17.663 1.00 86.75 89 LEU A CA 1
ATOM 718 C C . LEU A 1 89 ? 15.407 -2.278 -19.108 1.00 86.75 89 LEU A C 1
ATOM 720 O O . LEU A 1 89 ? 16.381 -1.588 -19.385 1.00 86.75 89 LEU A O 1
ATOM 724 N N . ASP A 1 90 ? 14.755 -2.996 -20.025 1.00 87.81 90 ASP A N 1
ATOM 725 C CA . ASP A 1 90 ? 15.090 -2.988 -21.456 1.00 87.81 90 ASP A CA 1
ATOM 726 C C . ASP A 1 90 ? 14.582 -1.723 -22.171 1.00 87.81 90 ASP A C 1
ATOM 728 O O . ASP A 1 90 ? 15.282 -1.126 -22.991 1.00 87.81 90 ASP A O 1
ATOM 732 N N . LYS A 1 91 ? 13.354 -1.279 -21.868 1.00 83.25 91 LYS A N 1
ATOM 733 C CA . LYS A 1 91 ? 12.713 -0.165 -22.586 1.00 83.25 91 LYS A CA 1
ATOM 734 C C . LYS A 1 91 ? 13.016 1.207 -22.003 1.00 83.25 91 LYS A C 1
ATOM 736 O O . LYS A 1 91 ? 13.306 2.113 -22.775 1.00 83.25 91 LYS A O 1
ATOM 741 N N . LEU A 1 92 ? 13.012 1.375 -20.677 1.00 81.81 92 LEU A N 1
ATOM 742 C CA . LEU A 1 92 ? 13.216 2.684 -20.036 1.00 81.81 92 LEU A CA 1
ATOM 743 C C . LEU A 1 92 ? 14.522 3.381 -20.460 1.00 81.81 92 LEU A C 1
ATOM 745 O O . LEU A 1 92 ? 14.463 4.575 -20.743 1.00 81.81 92 LEU A O 1
ATOM 749 N N . PRO A 1 93 ? 15.691 2.714 -20.546 1.00 80.69 93 PRO A N 1
ATOM 750 C CA . PRO A 1 93 ? 16.930 3.389 -20.944 1.00 80.69 93 PRO A CA 1
ATOM 751 C C . PRO A 1 93 ? 16.898 3.938 -22.375 1.00 80.69 93 PRO A C 1
ATOM 753 O O . PRO A 1 93 ? 17.651 4.855 -22.692 1.00 80.69 93 PRO A O 1
ATOM 756 N N . ASN A 1 94 ? 16.028 3.377 -23.217 1.00 74.19 94 ASN A N 1
ATOM 757 C CA . ASN A 1 94 ? 15.875 3.730 -24.624 1.00 74.19 94 ASN A CA 1
ATOM 758 C C . ASN A 1 94 ? 14.773 4.780 -24.859 1.00 74.19 94 ASN A C 1
ATOM 760 O O . ASN A 1 94 ? 14.565 5.200 -25.995 1.00 74.19 94 ASN A O 1
ATOM 764 N N . GLU A 1 95 ? 14.070 5.216 -23.810 1.00 77.94 95 GLU A N 1
ATOM 765 C CA . GLU A 1 95 ? 13.041 6.251 -23.900 1.00 77.94 95 GLU A CA 1
ATOM 766 C C . GLU A 1 95 ? 13.666 7.652 -23.892 1.00 77.94 95 GLU A C 1
ATOM 768 O O . GLU A 1 95 ? 14.255 8.080 -22.894 1.00 77.94 95 GLU A O 1
ATOM 773 N N . GLU A 1 96 ? 13.447 8.418 -24.967 1.00 69.19 96 GLU A N 1
ATOM 774 C CA . GLU A 1 96 ? 13.956 9.794 -25.127 1.00 69.19 96 GLU A CA 1
ATOM 775 C C . GLU A 1 96 ? 13.582 10.714 -23.955 1.00 69.19 96 GLU A C 1
ATOM 777 O O . GLU A 1 96 ? 14.304 11.658 -23.626 1.00 69.19 96 GLU A O 1
ATOM 782 N N . ILE A 1 97 ? 12.439 10.439 -23.318 1.00 70.31 97 ILE A N 1
ATOM 783 C CA . ILE A 1 97 ? 11.920 11.213 -22.191 1.00 70.31 97 ILE A CA 1
ATOM 784 C C . ILE A 1 97 ? 12.861 11.113 -20.993 1.00 70.31 97 ILE A C 1
ATOM 786 O O . ILE A 1 97 ? 13.039 12.117 -20.320 1.00 70.31 97 ILE A O 1
ATOM 790 N N . LEU A 1 98 ? 13.467 9.949 -20.728 1.00 68.12 98 LEU A N 1
ATOM 791 C CA . LEU A 1 98 ? 14.376 9.754 -19.592 1.00 68.12 98 LEU A CA 1
ATOM 792 C C . LEU A 1 98 ? 15.797 10.245 -19.887 1.00 68.12 98 LEU A C 1
ATOM 794 O O . LEU A 1 98 ? 16.525 10.606 -18.959 1.00 68.12 98 LEU A O 1
ATOM 798 N N . THR A 1 99 ? 16.195 10.257 -21.162 1.00 67.31 99 THR A N 1
ATOM 799 C CA . THR A 1 99 ? 17.507 10.742 -21.610 1.00 67.31 99 THR A CA 1
ATOM 800 C C . THR A 1 99 ? 17.597 12.268 -21.535 1.00 67.31 99 THR A C 1
ATOM 802 O O . THR A 1 99 ? 18.636 12.817 -21.162 1.00 67.31 99 THR A O 1
ATOM 805 N N . ASP A 1 100 ? 16.497 12.961 -21.840 1.00 74.62 100 ASP A N 1
ATOM 806 C CA . ASP A 1 100 ? 16.418 14.417 -21.803 1.00 74.62 100 ASP A CA 1
ATOM 807 C C . ASP A 1 100 ? 15.971 14.932 -20.419 1.00 74.62 100 ASP A C 1
ATOM 809 O O . ASP A 1 100 ? 14.792 14.925 -20.041 1.00 74.62 100 ASP A O 1
ATOM 813 N N . LYS A 1 101 ? 16.946 1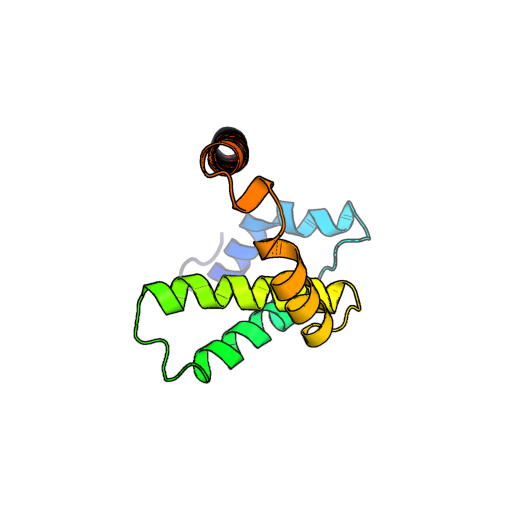5.425 -19.643 1.00 68.88 101 LYS A N 1
ATOM 814 C CA . LYS A 1 101 ? 16.734 15.969 -18.290 1.00 68.88 101 LYS A CA 1
ATOM 815 C C . LYS A 1 101 ? 15.764 17.155 -18.266 1.00 68.88 101 LYS A C 1
ATOM 817 O O . LYS A 1 101 ? 15.086 17.349 -17.253 1.00 68.88 101 LYS A O 1
ATOM 822 N N . GLU A 1 102 ? 15.669 17.935 -19.343 1.00 69.69 102 GLU A N 1
ATOM 823 C CA . GLU A 1 102 ? 14.758 19.079 -19.418 1.00 69.69 102 GLU A CA 1
ATOM 824 C C . GLU A 1 102 ? 13.309 18.602 -19.561 1.00 69.69 102 GLU A C 1
ATOM 826 O O . GLU A 1 102 ? 12.436 19.039 -18.800 1.00 69.69 102 GLU A O 1
ATOM 831 N N . ARG A 1 103 ? 13.067 17.613 -20.433 1.00 67.88 103 ARG A N 1
ATOM 832 C CA . ARG A 1 103 ? 11.755 16.959 -20.593 1.00 67.88 103 ARG A CA 1
ATOM 833 C C . ARG A 1 103 ? 11.310 16.259 -19.309 1.00 67.88 103 ARG A C 1
ATOM 835 O O . ARG A 1 103 ? 10.173 16.467 -18.879 1.00 67.88 103 ARG A O 1
ATOM 842 N N . MET A 1 104 ? 12.202 15.535 -18.623 1.00 65.25 104 MET A N 1
ATOM 843 C CA . MET A 1 104 ? 11.903 14.964 -17.298 1.00 65.25 104 MET A CA 1
ATOM 844 C C . MET A 1 104 ? 11.493 16.029 -16.285 1.00 65.25 104 MET A C 1
ATOM 846 O O . MET A 1 104 ? 10.518 15.859 -15.545 1.00 65.25 104 MET A O 1
ATOM 850 N N . SER A 1 105 ? 12.222 17.148 -16.243 1.00 66.06 105 SER A N 1
ATOM 851 C CA . SER A 1 105 ? 11.950 18.218 -15.286 1.00 66.06 105 SER A CA 1
ATOM 852 C C . SER A 1 105 ? 10.547 18.810 -15.468 1.00 66.06 105 SER A C 1
ATOM 854 O O . SER A 1 105 ? 9.883 19.089 -14.468 1.00 66.06 105 SER A O 1
ATOM 856 N N . ALA A 1 106 ? 10.048 18.909 -16.707 1.00 73.69 106 ALA A N 1
ATOM 857 C CA . ALA A 1 106 ? 8.697 19.374 -17.017 1.00 73.69 106 ALA A CA 1
ATOM 858 C C . ALA A 1 106 ? 7.611 18.424 -16.473 1.00 73.69 106 ALA A C 1
ATOM 860 O O . ALA A 1 106 ? 6.633 18.888 -15.872 1.00 73.69 106 ALA A O 1
ATOM 861 N N . TYR A 1 107 ? 7.817 17.106 -16.583 1.00 67.75 107 TYR A N 1
ATOM 862 C CA . TYR A 1 107 ? 6.939 16.093 -15.982 1.00 67.75 107 TYR A CA 1
ATOM 863 C C . TYR A 1 107 ? 6.917 16.186 -14.446 1.00 67.75 107 TYR A C 1
ATOM 865 O O . TYR A 1 107 ? 5.842 16.235 -13.837 1.00 67.75 107 TYR A O 1
ATOM 873 N N . TYR A 1 108 ? 8.085 16.300 -13.801 1.00 62.91 108 TYR A N 1
ATOM 874 C CA . TYR A 1 108 ? 8.167 16.477 -12.344 1.00 62.91 108 TYR A CA 1
ATOM 875 C C . TYR A 1 108 ? 7.545 17.801 -11.873 1.00 62.91 108 TYR A C 1
ATOM 877 O O . TYR A 1 108 ? 6.922 17.864 -10.806 1.00 62.91 108 TYR A O 1
ATOM 885 N N . HIS A 1 109 ? 7.668 18.872 -12.661 1.00 61.31 109 HIS A N 1
ATOM 886 C CA . HIS A 1 109 ? 7.076 20.169 -12.337 1.00 61.31 109 HIS A CA 1
ATOM 887 C C . HIS A 1 109 ? 5.541 20.132 -12.385 1.00 61.31 109 HIS A C 1
ATOM 889 O O . HIS A 1 109 ? 4.882 20.739 -11.534 1.00 61.31 109 HIS A O 1
ATOM 895 N N . GLY A 1 110 ? 4.964 19.375 -13.325 1.00 58.69 110 GLY A N 1
ATOM 896 C CA . GLY A 1 110 ? 3.529 19.085 -13.382 1.00 58.69 110 GLY A CA 1
ATOM 897 C C . GLY A 1 110 ? 3.026 18.367 -12.125 1.00 58.69 110 GLY A C 1
ATOM 898 O O . GLY A 1 110 ? 2.001 18.755 -11.562 1.00 58.69 110 GLY A O 1
ATOM 899 N N . GLN A 1 111 ? 3.798 17.406 -11.602 1.00 57.34 111 GLN A N 1
ATOM 900 C CA . GLN A 1 111 ? 3.476 16.735 -10.338 1.00 57.34 111 GLN A CA 1
ATOM 901 C C . GLN A 1 111 ? 3.572 17.664 -9.122 1.00 57.34 111 GLN A C 1
ATOM 903 O O . GLN A 1 111 ? 2.694 17.621 -8.262 1.00 57.34 111 GLN A O 1
ATOM 908 N N . LYS A 1 112 ? 4.581 18.545 -9.038 1.00 55.50 112 LYS A N 1
ATOM 909 C CA . LYS A 1 112 ? 4.663 19.552 -7.959 1.00 55.50 112 LYS A CA 1
ATOM 910 C C . LYS A 1 112 ? 3.466 20.502 -7.982 1.00 55.50 112 LYS A C 1
ATOM 912 O O . LYS A 1 112 ? 2.874 20.757 -6.935 1.00 55.50 112 LYS A O 1
ATOM 917 N N . LYS A 1 113 ? 3.071 20.985 -9.165 1.00 58.03 113 LYS A N 1
ATOM 918 C CA . LYS A 1 113 ? 1.869 21.819 -9.335 1.00 58.03 113 LYS A CA 1
ATOM 919 C C . LYS A 1 113 ? 0.601 21.072 -8.908 1.00 58.03 113 LYS A C 1
ATOM 921 O O . LYS A 1 113 ? -0.195 21.626 -8.154 1.00 58.03 113 LYS A O 1
ATOM 926 N N . PHE A 1 114 ? 0.455 19.805 -9.296 1.00 50.28 114 PHE A N 1
ATOM 927 C CA . PHE A 1 114 ? -0.658 18.945 -8.883 1.00 50.28 114 PHE A CA 1
ATOM 928 C C . PHE A 1 114 ? -0.685 18.708 -7.363 1.00 50.28 114 PHE A C 1
ATOM 930 O O . PHE A 1 114 ? -1.711 18.922 -6.722 1.00 50.28 114 PHE A O 1
ATOM 937 N N . MET A 1 115 ? 0.449 18.361 -6.751 1.00 42.53 115 MET A N 1
ATOM 938 C CA . MET A 1 115 ? 0.571 18.157 -5.302 1.00 42.53 115 MET A CA 1
ATOM 939 C C . MET A 1 115 ? 0.275 19.435 -4.507 1.00 42.53 115 MET A C 1
ATOM 941 O O . MET A 1 115 ? -0.377 19.372 -3.466 1.00 42.53 115 MET A O 1
ATOM 945 N N . ASN A 1 116 ? 0.690 20.602 -5.005 1.00 54.91 116 ASN A N 1
ATOM 946 C CA . ASN A 1 116 ? 0.372 21.895 -4.395 1.00 54.91 116 ASN A CA 1
ATOM 947 C C . ASN A 1 116 ? -1.122 22.233 -4.517 1.00 54.91 116 ASN A C 1
ATOM 949 O O . ASN A 1 116 ? -1.719 22.726 -3.561 1.00 54.91 116 ASN A O 1
ATOM 953 N N . HIS A 1 117 ? -1.746 21.896 -5.646 1.00 48.59 117 HIS A N 1
ATOM 954 C CA . HIS A 1 117 ? -3.183 22.064 -5.855 1.00 48.59 117 HIS A CA 1
ATOM 955 C C . HIS A 1 117 ? -4.016 21.136 -4.948 1.00 48.59 117 HIS A C 1
ATOM 957 O O . HIS A 1 117 ? -5.011 21.556 -4.356 1.00 48.59 117 HIS A O 1
ATOM 963 N N . VAL A 1 118 ? -3.572 19.887 -4.759 1.00 50.16 118 VAL A N 1
ATOM 964 C CA . VAL A 1 118 ? -4.194 18.923 -3.832 1.00 50.16 118 VAL A CA 1
ATOM 965 C C . VAL A 1 118 ? -4.026 19.362 -2.371 1.00 50.16 118 VAL A C 1
ATOM 967 O O . VAL A 1 118 ? -4.964 19.234 -1.583 1.00 50.16 118 VAL A O 1
ATOM 970 N N . LYS A 1 119 ? -2.875 19.937 -1.995 1.00 48.44 119 LYS A N 1
ATOM 971 C CA . LYS A 1 119 ? -2.643 20.488 -0.647 1.00 48.44 119 LYS A CA 1
ATOM 972 C C . LYS A 1 119 ? -3.495 21.729 -0.356 1.00 48.44 119 LYS A C 1
ATOM 974 O O . LYS A 1 119 ? -4.038 21.828 0.740 1.00 48.44 119 LYS A O 1
ATOM 979 N N . GLN A 1 120 ? -3.688 22.625 -1.327 1.00 50.56 120 GLN A N 1
ATOM 980 C CA . GLN A 1 120 ? -4.562 23.800 -1.174 1.00 50.56 120 GLN A CA 1
ATOM 981 C C . GLN A 1 120 ? -6.038 23.431 -0.951 1.00 50.56 120 GLN A C 1
ATOM 983 O O . GLN A 1 120 ? -6.728 24.127 -0.211 1.00 50.56 120 GLN A O 1
ATOM 988 N N . LYS A 1 121 ? -6.518 22.316 -1.522 1.00 47.78 121 LYS A N 1
ATOM 989 C CA . LYS A 1 121 ? -7.887 21.813 -1.291 1.00 47.78 121 LYS A CA 1
ATOM 990 C C . LYS A 1 121 ? -8.095 21.129 0.065 1.00 47.78 121 LYS A C 1
ATOM 992 O O . LYS A 1 121 ? -9.236 20.997 0.479 1.00 47.78 121 LYS A O 1
ATOM 997 N N . ARG A 1 122 ? -7.033 20.692 0.755 1.00 40.00 122 ARG A N 1
ATOM 998 C CA . ARG A 1 122 ? -7.121 20.067 2.092 1.00 40.00 122 ARG A CA 1
ATOM 999 C C . ARG A 1 122 ? -7.041 21.064 3.257 1.00 40.00 122 ARG A C 1
ATOM 1001 O O . ARG A 1 122 ? -7.226 20.655 4.395 1.00 40.00 122 ARG A O 1
ATOM 1008 N N . SER A 1 123 ? -6.746 22.338 2.984 1.00 39.12 123 SER A N 1
ATOM 1009 C CA . SER A 1 123 ? -6.634 23.407 3.992 1.00 39.12 123 SER A CA 1
ATOM 1010 C C . SER A 1 123 ? -7.860 24.339 4.036 1.00 39.12 123 SER A C 1
ATOM 1012 O O . SER A 1 123 ? -7.777 25.415 4.628 1.00 39.12 123 SER A O 1
ATOM 1014 N N . LYS A 1 124 ? -8.973 23.953 3.401 1.00 39.03 124 LYS A N 1
ATOM 1015 C CA . LYS A 1 124 ? -10.282 24.608 3.511 1.00 39.03 124 LYS A CA 1
ATOM 1016 C C . LYS A 1 124 ? -11.313 23.618 4.027 1.00 39.03 124 LYS A C 1
ATOM 1018 O O . LYS A 1 124 ? -11.212 22.436 3.631 1.00 39.03 124 LYS A O 1
#